Protein AF-A0A0P0XQT7-F1 (afdb_monomer_lite)

Sequence (67 aa):
MGSIGGVAVVLVGMAAMLVGMASAATYNVGEPGGAWDLTTNYTNWVAQKRFHPGDQIGMQSESYRIY

InterPro domains:
  IPR008972 Cupredoxin [G3DSA:2.60.40.420] (22-65)
  IPR008972 Cupredoxin [SSF49503] (23-57)

Secondary structure (DSSP, 8-state):
---HHHHHHHHHHHHHTTTT-----EEETTTTT--SSSSS-HHHHHHT----TT-EEE---------

Organism: Oryza sativa subsp. japonica (NCBI:txid39947)

Radius of gyration: 21.41 Å; chains: 1; bounding box: 53×15×61 Å

Foldseek 3Di:
DCPPVNVVVVVVVVVVVVVDPDDAAEAEQQPPHDALDPVRPRVVSVVPDDHDPPHHYHHGDDPPDDD

pLDDT: mean 82.3, std 11.99, range [50.47, 95.12]

Structure (mmCIF, N/CA/C/O backbone):
data_AF-A0A0P0XQT7-F1
#
_entry.id   AF-A0A0P0XQT7-F1
#
loop_
_atom_site.group_PDB
_atom_site.id
_atom_site.type_symbol
_atom_site.label_atom_id
_atom_site.label_alt_id
_atom_site.label_comp_id
_atom_site.label_asym_id
_atom_site.label_entity_id
_atom_site.label_seq_id
_atom_site.pdbx_PDB_ins_code
_atom_site.Cartn_x
_atom_site.Cartn_y
_atom_site.Cartn_z
_atom_site.occupancy
_atom_site.B_iso_or_equiv
_atom_site.auth_seq_id
_atom_site.auth_comp_id
_atom_site.auth_asym_id
_atom_site.auth_atom_id
_atom_site.pdbx_PDB_model_num
ATOM 1 N N . MET A 1 1 ? 43.375 2.550 -28.085 1.00 50.47 1 MET A N 1
ATOM 2 C CA . MET A 1 1 ? 42.250 3.409 -28.514 1.00 50.47 1 MET A CA 1
ATOM 3 C C . MET A 1 1 ? 41.066 2.489 -28.754 1.00 50.47 1 MET A C 1
ATOM 5 O O . MET A 1 1 ? 41.057 1.798 -29.763 1.00 50.47 1 MET A O 1
ATOM 9 N N . GLY A 1 2 ? 40.142 2.365 -27.796 1.00 57.75 2 GLY A N 1
ATOM 10 C CA . GLY A 1 2 ? 38.891 1.649 -28.063 1.00 57.75 2 GLY A CA 1
ATOM 11 C C . GLY A 1 2 ? 38.170 2.402 -29.173 1.00 57.75 2 GLY A C 1
ATOM 12 O O . GLY A 1 2 ? 37.962 3.608 -29.039 1.00 57.75 2 GLY A O 1
ATOM 13 N N . SER A 1 3 ? 37.901 1.749 -30.304 1.00 69.06 3 SER A N 1
ATOM 14 C CA . SER A 1 3 ? 37.184 2.406 -31.391 1.00 69.06 3 SER A CA 1
ATOM 15 C C . SER A 1 3 ? 35.827 2.851 -30.850 1.00 69.06 3 SER A C 1
ATOM 17 O O . SER A 1 3 ? 35.159 2.109 -30.130 1.00 69.06 3 SER A O 1
ATOM 19 N N . ILE A 1 4 ? 35.418 4.074 -31.174 1.00 65.38 4 ILE A N 1
ATOM 20 C CA . ILE A 1 4 ? 34.122 4.632 -30.762 1.00 65.38 4 ILE A CA 1
ATOM 21 C C . ILE A 1 4 ? 32.982 3.672 -31.171 1.00 65.38 4 ILE A C 1
ATOM 23 O O . ILE A 1 4 ? 31.998 3.528 -30.453 1.00 65.38 4 ILE A O 1
ATOM 27 N N . GLY A 1 5 ? 33.178 2.917 -32.262 1.00 70.12 5 GLY A N 1
ATOM 28 C CA . GLY A 1 5 ? 32.302 1.824 -32.687 1.00 70.12 5 GLY A CA 1
ATOM 29 C C . GLY A 1 5 ? 32.225 0.642 -31.712 1.00 70.12 5 GLY A C 1
ATOM 30 O O . GLY A 1 5 ? 31.134 0.138 -31.478 1.00 70.12 5 GLY A O 1
ATOM 31 N N . GLY A 1 6 ? 33.329 0.222 -31.088 1.00 77.12 6 GLY A N 1
ATOM 32 C CA . GLY A 1 6 ? 33.307 -0.829 -30.064 1.00 77.12 6 GLY A CA 1
ATOM 33 C C . GLY A 1 6 ? 32.538 -0.409 -28.809 1.00 77.12 6 GLY A C 1
ATOM 34 O O . GLY A 1 6 ? 31.754 -1.187 -28.274 1.00 77.12 6 GLY A O 1
ATOM 35 N N . VAL A 1 7 ? 32.693 0.849 -28.385 1.00 78.69 7 VAL A N 1
ATOM 36 C CA . VAL A 1 7 ? 31.925 1.415 -27.261 1.00 78.69 7 VAL A CA 1
ATOM 37 C C . VAL A 1 7 ? 30.437 1.509 -27.613 1.00 78.69 7 VAL A C 1
ATOM 39 O O . VAL A 1 7 ? 29.593 1.118 -26.811 1.00 78.69 7 VAL A O 1
ATOM 42 N N . ALA A 1 8 ? 30.107 1.957 -28.827 1.00 80.25 8 ALA A N 1
ATOM 43 C CA . ALA A 1 8 ? 28.727 2.037 -29.296 1.00 80.25 8 ALA A CA 1
ATOM 44 C C . ALA A 1 8 ? 28.039 0.660 -29.338 1.00 80.25 8 ALA A C 1
ATOM 46 O O . ALA A 1 8 ? 26.904 0.536 -28.889 1.00 80.25 8 ALA A O 1
ATOM 47 N N . VAL A 1 9 ? 28.729 -0.386 -29.808 1.00 85.12 9 VAL A N 1
ATOM 48 C CA . VAL A 1 9 ? 28.185 -1.756 -29.851 1.00 85.12 9 VAL A CA 1
ATOM 49 C C . VAL A 1 9 ? 27.892 -2.293 -28.447 1.00 85.12 9 VAL A C 1
ATOM 51 O O . VAL A 1 9 ? 26.834 -2.882 -28.231 1.00 85.12 9 VAL A O 1
ATOM 54 N N . VAL A 1 10 ? 28.777 -2.049 -27.475 1.00 86.88 10 VAL A N 1
ATOM 55 C CA . VAL A 1 10 ? 28.557 -2.462 -26.078 1.00 86.88 10 VAL A CA 1
ATOM 56 C C . VAL A 1 10 ? 27.354 -1.736 -25.473 1.00 86.88 10 VAL A C 1
ATOM 58 O O . VAL A 1 10 ? 26.493 -2.379 -24.878 1.00 86.88 10 VAL A O 1
ATOM 61 N N . LEU A 1 11 ? 27.243 -0.419 -25.668 1.00 85.06 11 LEU A N 1
ATOM 62 C CA . LEU A 1 11 ? 26.124 0.367 -25.138 1.00 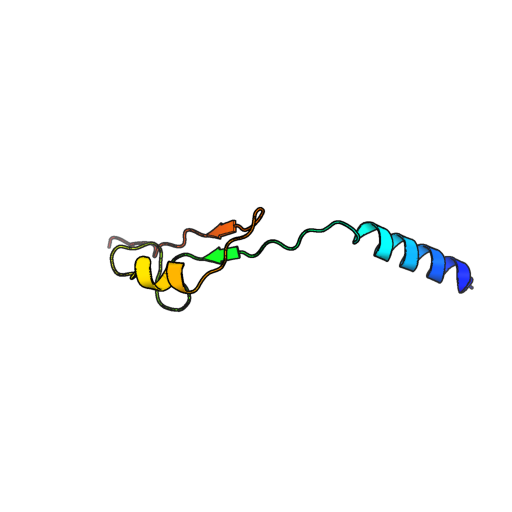85.06 11 LEU A CA 1
ATOM 63 C C . LEU A 1 11 ? 24.779 -0.039 -25.753 1.00 85.06 11 LEU A C 1
ATOM 65 O O . LEU A 1 11 ? 23.790 -0.153 -25.034 1.00 85.06 11 LEU A O 1
ATOM 69 N N . VAL A 1 12 ? 24.738 -0.312 -27.061 1.00 85.31 12 VAL A N 1
ATOM 70 C CA . VAL A 1 12 ? 23.526 -0.809 -27.733 1.00 85.31 12 VAL A CA 1
ATOM 71 C C . VAL A 1 12 ? 23.153 -2.205 -27.230 1.00 85.31 12 VAL A C 1
ATOM 73 O O . VAL A 1 12 ? 21.979 -2.456 -26.964 1.00 85.31 12 VAL A O 1
ATOM 76 N N . GLY A 1 13 ? 24.129 -3.094 -27.019 1.00 84.19 13 GLY A N 1
ATOM 77 C CA . GLY A 1 13 ? 23.891 -4.408 -26.411 1.00 84.19 13 GLY A CA 1
ATOM 78 C C . GLY A 1 13 ? 23.331 -4.312 -24.986 1.00 84.19 13 GLY A C 1
ATOM 79 O O . GLY A 1 13 ? 22.393 -5.027 -24.636 1.00 84.19 13 GLY A O 1
ATOM 80 N N . MET A 1 14 ? 23.842 -3.372 -24.185 1.00 80.06 14 MET A N 1
ATOM 81 C CA . MET A 1 14 ? 23.349 -3.097 -22.832 1.00 80.06 14 MET A CA 1
ATOM 82 C C . MET A 1 14 ? 21.954 -2.452 -22.811 1.00 80.06 14 MET A C 1
ATOM 84 O O . MET A 1 14 ? 21.164 -2.713 -21.911 1.00 80.06 14 MET A O 1
ATOM 88 N N . ALA A 1 15 ? 21.616 -1.623 -23.795 1.00 77.75 15 ALA A N 1
ATOM 89 C CA . ALA A 1 15 ? 20.261 -1.098 -23.927 1.00 77.75 15 ALA A CA 1
ATOM 90 C C . ALA A 1 15 ? 19.277 -2.197 -24.365 1.00 77.75 15 ALA A C 1
ATOM 92 O O . ALA A 1 15 ? 18.162 -2.267 -23.853 1.00 77.75 15 ALA A O 1
ATOM 93 N N . ALA A 1 16 ? 19.703 -3.098 -25.257 1.00 76.75 16 ALA A N 1
ATOM 94 C CA . ALA A 1 16 ? 18.884 -4.209 -25.736 1.00 76.75 16 ALA A CA 1
ATOM 95 C C . ALA A 1 16 ? 18.521 -5.210 -24.623 1.00 76.75 16 ALA A C 1
ATOM 97 O O . ALA A 1 16 ? 17.393 -5.692 -24.599 1.00 76.75 16 ALA A O 1
ATOM 98 N N . MET A 1 17 ? 19.416 -5.474 -23.660 1.00 75.31 17 MET A N 1
ATOM 99 C CA . MET A 1 17 ? 19.106 -6.339 -22.502 1.00 75.31 17 MET A CA 1
ATOM 100 C C . MET A 1 17 ? 18.085 -5.733 -21.522 1.00 75.31 17 MET A C 1
ATOM 102 O O . MET A 1 17 ? 17.542 -6.456 -20.690 1.00 75.31 17 MET A O 1
ATOM 106 N N . LEU A 1 18 ? 17.805 -4.427 -21.607 1.00 71.69 18 LEU A N 1
ATOM 107 C CA . LEU A 1 18 ? 16.781 -3.763 -20.791 1.00 71.69 18 LEU A CA 1
ATOM 108 C C . LEU A 1 18 ? 15.384 -3.820 -21.438 1.00 71.69 18 LEU A C 1
ATOM 110 O O . LEU A 1 18 ? 14.386 -3.558 -20.763 1.00 71.69 18 LEU A O 1
ATOM 114 N N . VAL A 1 19 ? 15.288 -4.192 -22.723 1.00 61.25 19 VAL A N 1
ATOM 115 C CA . VAL A 1 19 ? 14.020 -4.330 -23.458 1.00 61.25 19 VAL A CA 1
ATOM 116 C C . VAL A 1 19 ? 13.306 -5.597 -22.984 1.00 61.25 19 VAL A C 1
ATOM 118 O O . VAL A 1 19 ? 13.468 -6.675 -23.543 1.00 61.25 19 VAL A O 1
ATOM 121 N N . GLY A 1 20 ? 12.538 -5.478 -21.903 1.00 59.75 20 GLY A N 1
ATOM 122 C CA . GLY A 1 20 ? 11.769 -6.589 -21.335 1.00 59.75 20 GLY A CA 1
ATOM 123 C C . GLY A 1 20 ? 11.708 -6.615 -19.812 1.00 59.75 20 GLY A C 1
ATOM 124 O O . GLY A 1 20 ? 10.982 -7.436 -19.257 1.00 59.75 20 GLY A O 1
ATOM 125 N N . MET A 1 21 ? 12.419 -5.720 -19.118 1.00 61.31 21 MET A N 1
ATOM 126 C CA . MET A 1 21 ? 12.228 -5.565 -17.678 1.00 61.31 21 MET A CA 1
ATOM 127 C C . MET A 1 21 ? 10.893 -4.866 -17.418 1.00 61.31 21 MET A C 1
ATOM 129 O O . MET A 1 21 ? 10.785 -3.645 -17.507 1.00 61.31 21 MET A O 1
ATOM 133 N N . ALA A 1 22 ? 9.860 -5.652 -17.119 1.00 67.31 22 ALA A N 1
ATOM 134 C CA . ALA A 1 22 ? 8.630 -5.122 -16.553 1.00 67.31 22 ALA A CA 1
ATOM 135 C C . ALA A 1 22 ? 8.957 -4.526 -15.176 1.00 67.31 22 ALA A C 1
ATOM 137 O O . ALA A 1 22 ? 9.386 -5.240 -14.268 1.00 67.31 22 ALA A O 1
ATOM 138 N N . SER A 1 23 ? 8.793 -3.212 -15.021 1.00 71.44 23 SER A N 1
ATOM 139 C CA . SER A 1 23 ? 8.867 -2.573 -13.711 1.00 71.44 23 SER A CA 1
ATOM 140 C C . SER A 1 23 ? 7.575 -2.874 -12.953 1.00 71.44 23 SER A C 1
ATOM 142 O O . SER A 1 23 ? 6.517 -2.368 -13.324 1.00 71.44 23 SER A O 1
ATOM 144 N N . ALA A 1 24 ? 7.662 -3.699 -11.916 1.00 81.94 24 ALA A N 1
ATOM 145 C CA . ALA A 1 24 ? 6.571 -3.937 -10.979 1.00 81.94 24 ALA A CA 1
ATOM 146 C C . ALA A 1 24 ? 6.581 -2.879 -9.869 1.00 81.94 24 ALA A C 1
ATOM 148 O O . ALA A 1 24 ? 7.650 -2.507 -9.378 1.00 81.94 24 ALA A O 1
ATOM 149 N N . ALA A 1 25 ? 5.406 -2.413 -9.453 1.00 88.69 25 ALA A N 1
ATOM 150 C CA . ALA A 1 25 ? 5.281 -1.590 -8.260 1.00 88.69 25 ALA A CA 1
ATOM 151 C C . ALA A 1 25 ? 5.252 -2.470 -7.003 1.00 88.69 25 ALA A C 1
ATOM 153 O O . ALA A 1 25 ? 4.687 -3.564 -7.005 1.00 88.69 25 ALA A O 1
ATOM 154 N N . THR A 1 26 ? 5.810 -1.966 -5.903 1.00 91.62 26 THR A N 1
ATOM 155 C CA . THR A 1 26 ? 5.639 -2.565 -4.575 1.00 91.62 26 THR A CA 1
ATOM 156 C C . THR A 1 26 ? 4.708 -1.680 -3.760 1.00 91.62 26 THR A C 1
ATOM 158 O O . THR A 1 26 ? 5.006 -0.512 -3.513 1.00 91.62 26 THR A O 1
ATOM 161 N N . TYR A 1 27 ? 3.575 -2.238 -3.341 1.00 91.12 27 TYR A N 1
ATOM 162 C CA . TYR A 1 27 ? 2.597 -1.571 -2.494 1.00 91.12 27 TYR A CA 1
ATOM 163 C C . TYR A 1 27 ? 2.651 -2.140 -1.091 1.00 91.12 27 TYR A C 1
ATOM 165 O O . TYR A 1 27 ? 2.225 -3.265 -0.838 1.00 91.12 27 TYR A O 1
ATOM 173 N N . ASN A 1 28 ? 3.134 -1.337 -0.161 1.00 93.56 28 ASN A N 1
ATOM 174 C CA . ASN A 1 28 ? 3.074 -1.688 1.242 1.00 93.56 28 ASN A CA 1
ATOM 175 C C . ASN A 1 28 ? 1.680 -1.399 1.785 1.00 93.56 28 ASN A C 1
ATOM 177 O O . ASN A 1 28 ? 1.092 -0.334 1.557 1.00 93.56 28 ASN A O 1
ATOM 181 N N . VAL A 1 29 ? 1.136 -2.390 2.473 1.00 92.50 29 VAL A N 1
ATOM 182 C CA . VAL A 1 29 ? -0.208 -2.324 3.023 1.00 92.50 29 VAL A CA 1
ATOM 183 C C . VAL A 1 29 ? -0.283 -1.262 4.116 1.00 92.50 29 VAL A C 1
ATOM 185 O O . VAL A 1 29 ? 0.546 -1.233 5.018 1.00 92.50 29 VAL A O 1
ATOM 188 N N . GLY A 1 30 ? -1.271 -0.373 4.008 1.00 89.69 30 GLY A N 1
ATOM 189 C CA . GLY A 1 30 ? -1.490 0.728 4.947 1.00 89.69 30 GLY A CA 1
ATOM 190 C C . GLY A 1 30 ? -0.661 1.987 4.679 1.00 89.69 30 GLY A C 1
ATOM 191 O O . GLY A 1 30 ? -1.074 3.071 5.089 1.00 89.69 30 GLY A O 1
ATOM 192 N N . GLU A 1 31 ? 0.435 1.910 3.916 1.00 90.88 31 GLU A N 1
ATOM 193 C CA . GLU A 1 31 ? 1.240 3.098 3.604 1.00 90.88 31 GLU A CA 1
ATOM 194 C C . GLU A 1 31 ? 0.439 4.186 2.858 1.00 90.88 31 GLU A C 1
ATOM 196 O O . GLU A 1 31 ? -0.376 3.879 1.969 1.00 90.88 31 GLU A O 1
ATOM 201 N N . PRO A 1 32 ? 0.713 5.474 3.147 1.00 87.62 32 PRO A N 1
ATOM 202 C CA . PRO A 1 32 ? 1.821 5.983 3.977 1.00 87.62 32 PRO A CA 1
ATOM 203 C C . PRO A 1 32 ? 1.523 6.119 5.483 1.00 87.62 32 PRO A C 1
ATOM 205 O O . PRO A 1 32 ? 2.415 6.499 6.231 1.00 87.62 32 PRO A O 1
ATOM 208 N N . GLY A 1 33 ? 0.285 5.885 5.929 1.00 82.56 33 GLY A N 1
ATOM 209 C CA . GLY A 1 33 ? -0.174 6.258 7.278 1.00 82.56 33 GLY A CA 1
ATOM 210 C C . GLY A 1 33 ? -0.605 5.099 8.173 1.00 82.56 33 GLY A C 1
ATOM 211 O O . GLY A 1 33 ? -1.154 5.341 9.242 1.00 82.56 33 GLY A O 1
ATOM 212 N N . GLY A 1 34 ? -0.415 3.865 7.727 1.00 85.62 34 GLY A N 1
ATOM 213 C CA . GLY A 1 34 ? -0.834 2.662 8.429 1.00 85.62 34 GLY A CA 1
ATOM 214 C C . GLY A 1 34 ? 0.115 1.503 8.167 1.00 85.62 34 GLY A C 1
ATOM 215 O O . GLY A 1 34 ? 1.105 1.635 7.447 1.00 85.62 34 GLY A O 1
ATOM 216 N N . ALA A 1 35 ? -0.231 0.365 8.745 1.00 89.12 35 ALA A N 1
ATOM 217 C CA . ALA A 1 35 ? 0.509 -0.879 8.662 1.00 89.12 35 ALA A CA 1
ATOM 218 C C . ALA A 1 35 ? -0.464 -2.028 8.365 1.00 89.12 35 ALA A C 1
ATOM 220 O O . ALA A 1 35 ? -1.677 -1.860 8.255 1.00 89.12 35 ALA A O 1
ATOM 221 N N . TRP A 1 36 ? 0.054 -3.238 8.262 1.00 91.12 36 TRP A N 1
ATOM 222 C CA . TRP A 1 36 ? -0.749 -4.442 8.356 1.00 91.12 36 TRP A CA 1
ATOM 223 C C . TRP A 1 36 ? -1.177 -4.646 9.816 1.00 91.12 36 TRP A C 1
ATOM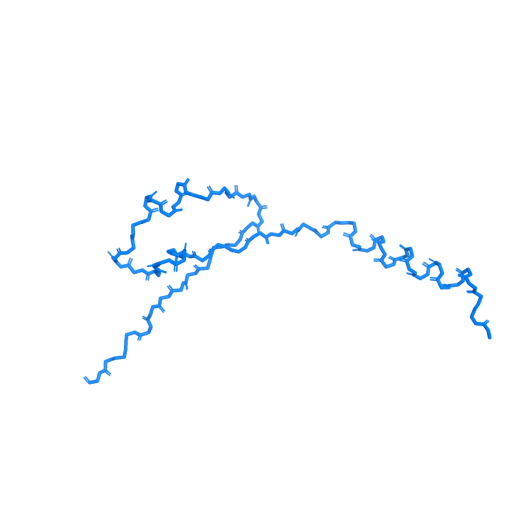 225 O O . TRP A 1 36 ? -0.548 -5.379 10.580 1.00 91.12 36 TRP A O 1
ATOM 235 N N . ASP A 1 37 ? -2.236 -3.952 10.221 1.00 88.56 37 ASP A N 1
ATOM 236 C CA . ASP A 1 37 ? -2.804 -4.001 11.564 1.00 88.56 37 ASP A CA 1
ATOM 237 C C . ASP A 1 37 ? -4.339 -3.859 11.560 1.00 88.56 37 ASP A C 1
ATOM 239 O O . ASP A 1 37 ? -4.987 -3.815 10.516 1.00 88.56 37 ASP A O 1
ATOM 243 N N . LEU A 1 38 ? -4.957 -3.822 12.740 1.00 89.19 38 LEU A N 1
ATOM 244 C CA . LEU A 1 38 ? -6.411 -3.651 12.861 1.00 89.19 38 LEU A CA 1
ATOM 245 C C . LEU A 1 38 ? -6.856 -2.181 12.832 1.00 89.19 38 LEU A C 1
ATOM 247 O O . LEU A 1 38 ? -8.055 -1.912 12.870 1.00 89.19 38 LEU A O 1
ATOM 251 N N . THR A 1 39 ? -5.918 -1.233 12.798 1.00 90.75 39 THR A N 1
ATOM 252 C CA . THR A 1 39 ? -6.213 0.206 12.866 1.00 90.75 39 THR A CA 1
ATOM 253 C C . THR A 1 39 ? -6.288 0.841 11.478 1.00 90.75 39 THR A C 1
ATOM 255 O O . THR A 1 39 ? -6.935 1.871 11.284 1.00 90.75 39 THR A O 1
ATOM 258 N N . THR A 1 40 ? -5.689 0.182 10.489 1.00 91.75 40 THR A N 1
ATOM 259 C CA . THR A 1 40 ? -5.609 0.640 9.109 1.00 91.75 40 THR A CA 1
ATOM 260 C C . THR A 1 40 ? -6.946 0.510 8.383 1.00 91.75 40 THR A C 1
ATOM 262 O O . THR A 1 40 ? -7.566 -0.552 8.317 1.00 91.75 40 THR A O 1
ATOM 265 N N . ASN A 1 41 ? -7.387 1.603 7.754 1.00 93.88 41 ASN A N 1
ATOM 266 C CA . ASN A 1 41 ? -8.570 1.593 6.896 1.00 93.88 41 ASN A CA 1
ATOM 267 C C . ASN A 1 41 ? -8.230 1.019 5.509 1.00 93.88 41 ASN A C 1
ATOM 269 O O . ASN A 1 41 ? -7.903 1.751 4.570 1.00 93.88 41 ASN A O 1
ATOM 273 N N . TYR A 1 42 ? -8.342 -0.302 5.374 1.00 92.69 42 TYR A N 1
ATOM 274 C CA . TYR A 1 42 ? -8.027 -1.021 4.135 1.00 92.69 42 TYR A CA 1
ATOM 275 C C . TYR A 1 42 ? -8.891 -0.617 2.942 1.00 92.69 42 TYR A C 1
ATOM 277 O O . TYR A 1 42 ? -8.395 -0.571 1.817 1.00 92.69 42 TYR A O 1
ATOM 285 N N . THR A 1 43 ? -10.161 -0.278 3.176 1.00 95.06 43 THR A N 1
ATOM 286 C CA . THR A 1 43 ? -11.077 0.169 2.119 1.00 95.06 43 THR A CA 1
ATOM 287 C C . THR A 1 43 ? -10.602 1.479 1.500 1.00 95.06 43 THR A C 1
ATOM 289 O O . THR A 1 43 ? -10.622 1.638 0.281 1.00 95.06 43 THR A O 1
ATOM 292 N N . ASN A 1 44 ? -10.136 2.420 2.324 1.00 94.50 44 ASN A N 1
ATOM 293 C CA . ASN A 1 44 ? -9.579 3.672 1.828 1.00 94.50 44 ASN A CA 1
ATOM 294 C C . ASN A 1 44 ? -8.215 3.459 1.157 1.00 94.50 44 ASN A C 1
ATOM 296 O O . ASN A 1 44 ? -7.984 4.006 0.081 1.00 94.50 44 ASN A O 1
ATOM 300 N N . TRP A 1 45 ? -7.347 2.630 1.748 1.00 94.19 45 TRP A N 1
ATOM 301 C CA . TRP A 1 45 ? -6.025 2.335 1.192 1.00 94.19 45 TRP A CA 1
ATOM 302 C C . TRP A 1 45 ? -6.120 1.713 -0.205 1.00 94.19 45 TRP A C 1
ATOM 304 O O . TRP A 1 45 ? -5.486 2.210 -1.134 1.00 94.19 45 TRP A O 1
ATOM 314 N N . VAL A 1 46 ? -6.952 0.680 -0.385 1.00 94.88 46 VAL A N 1
ATOM 315 C CA . VAL A 1 46 ? -7.074 -0.030 -1.668 1.00 94.88 46 VAL A CA 1
ATOM 316 C C . VAL A 1 46 ? -7.681 0.853 -2.761 1.00 94.88 46 VAL A C 1
ATOM 318 O O . VAL A 1 46 ? -7.250 0.784 -3.910 1.00 94.88 46 VAL A O 1
ATOM 321 N N . ALA A 1 47 ? -8.621 1.738 -2.408 1.00 95.12 47 ALA A N 1
ATOM 322 C CA . ALA A 1 47 ? -9.272 2.648 -3.353 1.00 95.12 47 ALA A CA 1
ATOM 323 C C . ALA A 1 47 ? -8.298 3.653 -3.996 1.00 95.12 47 ALA A C 1
ATOM 325 O O . ALA A 1 47 ? -8.584 4.201 -5.059 1.00 95.12 47 ALA A O 1
ATOM 326 N N . GLN A 1 48 ? -7.144 3.887 -3.367 1.00 91.75 48 GLN A N 1
ATOM 327 C CA . GLN A 1 48 ? -6.104 4.784 -3.869 1.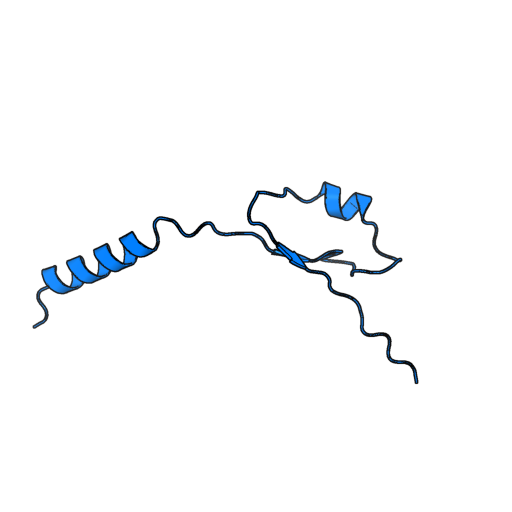00 91.75 48 GLN A CA 1
ATOM 328 C C . GLN A 1 48 ? -5.052 4.072 -4.735 1.00 91.75 48 GLN A C 1
ATOM 330 O O . GLN A 1 48 ? -4.131 4.730 -5.224 1.00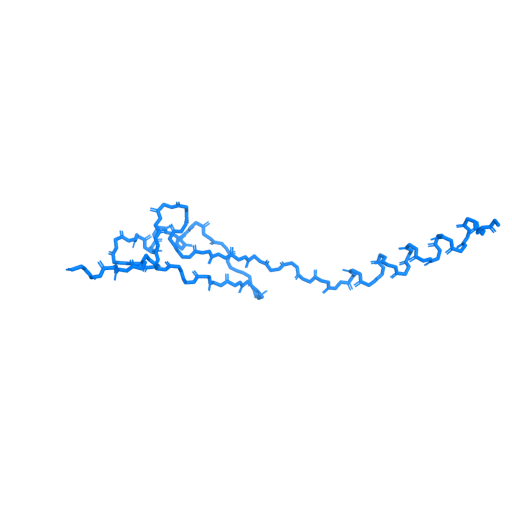 91.75 48 GLN A O 1
ATOM 335 N N . LYS A 1 49 ? -5.135 2.746 -4.920 1.00 92.25 49 LYS A N 1
ATOM 336 C CA . LYS A 1 49 ? -4.141 1.964 -5.673 1.00 92.25 49 LYS A CA 1
ATOM 337 C C . LYS A 1 49 ? -4.705 1.469 -7.005 1.00 92.25 49 LYS A C 1
ATOM 339 O O . LYS A 1 49 ? -5.904 1.257 -7.168 1.00 92.25 49 LYS A O 1
ATOM 344 N N . ARG A 1 50 ? -3.811 1.257 -7.970 1.00 93.75 50 ARG A N 1
ATOM 345 C CA . ARG A 1 50 ? -4.087 0.549 -9.224 1.00 93.75 50 ARG A CA 1
ATOM 346 C C . ARG A 1 50 ? -3.094 -0.593 -9.340 1.00 93.75 50 ARG A C 1
ATOM 348 O O . ARG A 1 50 ? -1.915 -0.337 -9.544 1.00 93.75 50 ARG A O 1
ATOM 355 N N . PHE A 1 51 ? -3.587 -1.815 -9.199 1.00 92.06 51 PHE A N 1
ATOM 356 C CA . PHE A 1 51 ? -2.762 -3.011 -9.297 1.00 92.06 51 PHE A CA 1
ATOM 357 C C . PHE A 1 51 ? -2.671 -3.481 -10.742 1.00 92.06 51 PHE A C 1
ATOM 359 O O . PHE A 1 51 ? -3.677 -3.543 -11.453 1.00 92.06 51 PHE A O 1
ATOM 366 N N . HIS A 1 52 ? -1.468 -3.858 -11.140 1.00 92.38 52 HIS A N 1
ATOM 367 C CA . HIS A 1 52 ? -1.157 -4.473 -12.415 1.00 92.38 52 HIS A CA 1
ATOM 368 C C . HIS A 1 52 ? -0.527 -5.851 -12.169 1.00 92.38 52 HIS A C 1
ATOM 370 O O . HIS A 1 52 ? 0.096 -6.083 -11.128 1.00 92.38 52 HIS A O 1
ATOM 376 N N . PRO A 1 53 ? -0.677 -6.802 -13.106 1.00 90.69 53 PRO A N 1
ATOM 377 C CA . PRO A 1 53 ? 0.034 -8.069 -13.023 1.00 90.69 53 PRO A CA 1
ATOM 378 C C . PRO A 1 53 ? 1.546 -7.846 -12.893 1.00 90.69 53 PRO A C 1
ATOM 380 O O . PRO A 1 53 ? 2.134 -7.104 -13.676 1.00 90.69 53 PRO A O 1
ATOM 383 N N . GLY A 1 54 ? 2.160 -8.510 -11.916 1.00 89.69 54 GLY A N 1
ATOM 384 C CA . GLY A 1 54 ? 3.578 -8.354 -11.589 1.00 89.69 54 GLY A CA 1
ATOM 385 C C . GLY A 1 54 ? 3.840 -7.490 -10.356 1.00 89.69 54 GLY A C 1
ATOM 386 O O . GLY A 1 54 ? 4.899 -7.649 -9.756 1.00 89.69 54 GLY A O 1
ATOM 387 N N . ASP A 1 55 ? 2.882 -6.659 -9.931 1.00 93.81 55 ASP A N 1
ATOM 388 C CA . ASP A 1 55 ? 3.013 -5.850 -8.717 1.00 93.81 55 ASP A CA 1
ATOM 389 C C . ASP A 1 55 ? 3.115 -6.715 -7.451 1.00 93.81 55 ASP A C 1
ATOM 391 O O . ASP A 1 55 ? 2.541 -7.804 -7.348 1.00 93.81 55 ASP A O 1
ATOM 395 N N . GLN A 1 56 ? 3.837 -6.201 -6.459 1.00 93.00 56 GLN A N 1
ATOM 396 C CA . GLN A 1 56 ? 4.051 -6.844 -5.168 1.00 93.00 56 GLN A CA 1
ATOM 397 C C . GLN A 1 56 ? 3.248 -6.152 -4.069 1.00 93.00 56 GLN A C 1
ATOM 399 O O . GLN A 1 56 ? 3.101 -4.930 -4.058 1.00 93.00 56 GLN A O 1
ATOM 404 N N . ILE A 1 57 ? 2.775 -6.938 -3.101 1.00 93.25 57 ILE A N 1
ATOM 405 C CA . ILE A 1 57 ? 2.072 -6.441 -1.915 1.00 93.25 57 ILE A CA 1
ATOM 406 C C . ILE 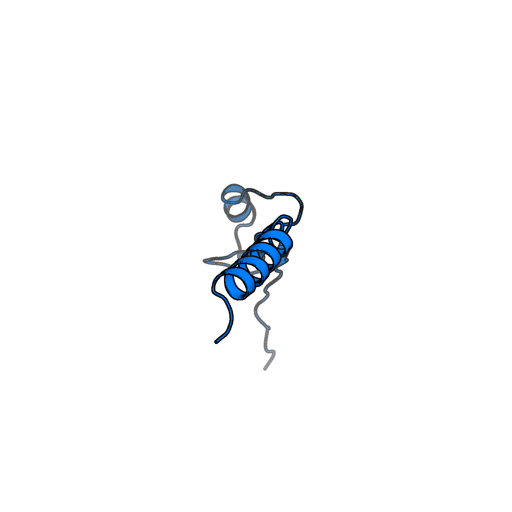A 1 57 ? 2.922 -6.761 -0.684 1.00 93.25 57 ILE A C 1
ATOM 408 O O . ILE A 1 57 ? 3.102 -7.925 -0.329 1.00 93.25 57 ILE A O 1
ATOM 412 N N . GLY A 1 58 ? 3.462 -5.720 -0.052 1.00 91.25 58 GLY A N 1
ATOM 413 C CA . GLY A 1 58 ? 4.288 -5.820 1.147 1.00 91.25 58 GLY A CA 1
ATOM 414 C C . GLY A 1 58 ? 3.436 -5.854 2.413 1.00 91.25 58 GLY A C 1
ATOM 415 O O . GLY A 1 58 ? 2.619 -4.962 2.642 1.00 91.25 58 GLY A O 1
ATOM 416 N N . MET A 1 59 ? 3.640 -6.870 3.251 1.00 88.94 59 MET A N 1
ATOM 417 C CA . MET A 1 59 ? 2.968 -7.005 4.545 1.00 88.94 59 MET A CA 1
ATOM 418 C C . MET A 1 59 ? 3.900 -6.492 5.641 1.00 88.94 59 MET A C 1
ATOM 420 O O . MET A 1 59 ? 4.794 -7.208 6.087 1.00 88.94 59 MET A O 1
ATOM 424 N N . GLN A 1 60 ? 3.732 -5.233 6.036 1.00 85.12 60 GLN A N 1
ATOM 425 C CA . GLN A 1 60 ? 4.525 -4.629 7.104 1.00 85.12 60 GLN A CA 1
ATOM 426 C C . GLN A 1 60 ? 3.684 -4.554 8.370 1.00 85.12 60 GLN A C 1
ATOM 428 O O . GLN A 1 60 ? 2.697 -3.836 8.385 1.00 85.12 60 GLN A O 1
ATOM 433 N N . SER A 1 61 ? 4.051 -5.272 9.424 1.00 83.56 61 SER A N 1
ATOM 434 C CA . SER A 1 61 ? 3.398 -5.166 10.732 1.00 83.56 61 SER A CA 1
ATOM 435 C C . SER A 1 61 ? 4.362 -4.575 11.749 1.00 83.56 61 SER A C 1
ATOM 437 O O . SER A 1 61 ? 5.558 -4.875 11.720 1.00 83.56 61 SER A O 1
ATOM 439 N N . GLU A 1 62 ? 3.849 -3.807 12.700 1.00 75.81 62 GLU A N 1
ATOM 440 C CA . GLU A 1 62 ? 4.655 -3.338 13.821 1.00 75.81 62 GLU A CA 1
ATOM 441 C C . GLU A 1 62 ? 4.989 -4.522 14.745 1.00 75.81 62 GLU A C 1
ATOM 443 O O . GLU A 1 62 ? 4.112 -5.299 15.131 1.00 75.81 62 GLU A O 1
ATOM 448 N N . SER A 1 63 ? 6.273 -4.715 15.064 1.00 70.00 63 SER A N 1
ATOM 449 C CA . SER A 1 63 ? 6.704 -5.797 15.956 1.00 70.00 63 SER A CA 1
ATOM 450 C C . SER A 1 63 ? 6.223 -5.495 17.37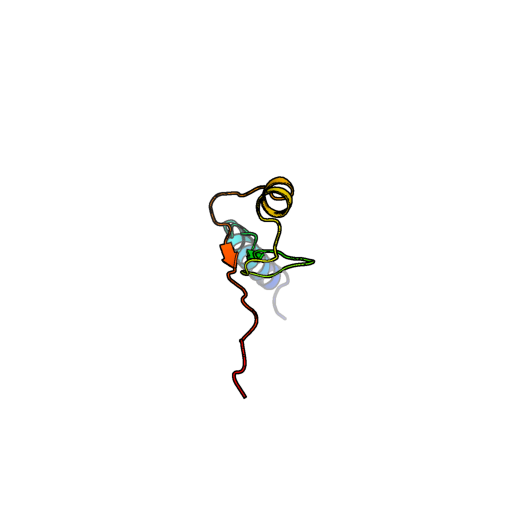5 1.00 70.00 63 SER A C 1
ATOM 452 O O . SER A 1 63 ? 6.770 -4.622 18.052 1.00 70.00 63 SER A O 1
ATOM 454 N N . TYR A 1 64 ? 5.179 -6.192 17.825 1.00 61.50 64 TYR A N 1
ATOM 455 C CA . TYR A 1 64 ? 4.653 -6.042 19.178 1.00 61.50 64 TYR A CA 1
ATOM 456 C C . TYR A 1 64 ? 5.647 -6.639 20.185 1.00 61.50 64 TYR A C 1
ATOM 458 O O . TYR A 1 64 ? 5.702 -7.851 20.397 1.00 61.50 64 TYR A O 1
ATOM 466 N N . ARG A 1 65 ? 6.482 -5.782 20.786 1.00 67.00 65 ARG A N 1
ATOM 467 C CA . ARG A 1 65 ? 7.406 -6.168 21.860 1.00 67.00 65 ARG A CA 1
ATOM 468 C C . ARG A 1 65 ? 6.603 -6.315 23.150 1.00 67.00 65 ARG A C 1
ATOM 470 O O . ARG A 1 65 ? 6.229 -5.317 23.759 1.00 67.00 65 ARG A O 1
ATOM 477 N N . ILE A 1 66 ? 6.346 -7.553 23.556 1.00 61.97 66 ILE A N 1
ATOM 478 C CA . ILE A 1 66 ? 5.895 -7.854 24.917 1.00 61.97 66 ILE A CA 1
ATOM 479 C C . ILE A 1 66 ? 7.070 -7.623 25.882 1.00 61.97 66 ILE A C 1
ATOM 481 O O . ILE A 1 66 ? 8.131 -8.226 25.712 1.00 61.97 66 ILE A O 1
ATOM 485 N N . TYR A 1 67 ? 6.894 -6.702 26.832 1.00 51.56 67 TYR A N 1
ATOM 486 C CA . TYR A 1 67 ? 7.774 -6.480 27.986 1.00 51.56 67 TYR A CA 1
ATOM 487 C C . TYR A 1 67 ? 7.112 -7.040 29.242 1.00 51.56 67 TYR A C 1
ATOM 489 O O . TYR A 1 67 ? 5.870 -6.909 29.341 1.00 51.56 67 TYR A O 1
#